Protein AF-A0A962NZM7-F1 (afdb_monomer_lite)

Radius of gyration: 15.02 Å; chains: 1; bounding box: 42×33×36 Å

Foldseek 3Di:
DDDPPPDPDVVLVVVCCVVVVAPPQQKDKDKAAADADDWFWKKKKKADQFQKKWKWWDDDNDIGTFKIWGWDDDPPFIWIWMAGPVHRVPIDIATAPDRIQIEIETDPRHMTMMMMGGNDDMDMDIRNPDGDDPVNQVPPRRYHYGYD

Secondary structure (DSSP, 8-state):
---------HHHHHHHHHHHTS-GGGEEEEEE-PPTT---EEEEEEES--SEEEEEEEETTEEEEEEEEEEEE-SS-EEEEEEESSSTT-EEEEE--SSEEEEEEE-TTS-EEEEEEESS--EEEEEEEEEE-HHHHHH-TTEEEE--

Sequence (148 aa):
MRNDLQHIPQHIVDSFLQQANIPEKNVIFFHHNAQQKKDFYAVIKVFGKPSTCILTFIHNLHIEDYGNIGIGTSIEDEYVIAKHLSAPNALQIVKLDNDVIKIATWFGSQSCLFAIRSACSFAIEVDSDSQFTQQEVLADPNMVIFFP

pLDDT: mean 76.57, std 11.99, range [31.83, 90.31]

Structure (mmCIF, N/CA/C/O backbone):
data_AF-A0A962NZM7-F1
#
_entry.id   AF-A0A962NZM7-F1
#
loop_
_atom_site.group_PDB
_atom_site.id
_atom_site.type_symbol
_atom_site.label_atom_id
_atom_site.label_alt_id
_atom_site.label_comp_id
_atom_site.label_asym_id
_atom_site.label_entity_id
_atom_site.label_seq_id
_atom_site.pdbx_PDB_ins_code
_atom_site.Cartn_x
_atom_site.Cartn_y
_atom_site.Cartn_z
_atom_site.occupancy
_atom_site.B_iso_or_equiv
_atom_site.auth_seq_id
_atom_site.auth_comp_id
_atom_site.auth_asym_id
_atom_site.auth_atom_id
_atom_site.pdbx_PDB_model_num
ATOM 1 N N . MET A 1 1 ? 12.054 -19.068 9.453 1.00 33.84 1 MET A N 1
ATOM 2 C CA . MET A 1 1 ? 11.682 -18.623 8.097 1.00 33.84 1 MET A CA 1
ATOM 3 C C . MET A 1 1 ? 12.464 -17.352 7.792 1.00 33.84 1 MET A C 1
ATOM 5 O O . MET A 1 1 ? 12.130 -16.293 8.294 1.00 33.84 1 MET A O 1
ATOM 9 N N . ARG A 1 2 ? 13.596 -17.495 7.106 1.00 35.66 2 ARG A N 1
ATOM 10 C CA . ARG A 1 2 ? 14.459 -16.427 6.579 1.00 35.66 2 ARG A CA 1
ATOM 11 C C . ARG A 1 2 ? 14.822 -16.941 5.195 1.00 35.66 2 ARG A C 1
ATOM 13 O O . ARG A 1 2 ? 15.498 -17.963 5.195 1.00 35.66 2 ARG A O 1
ATOM 20 N N . ASN A 1 3 ? 14.317 -16.369 4.096 1.00 31.83 3 ASN A N 1
ATOM 21 C CA . ASN A 1 3 ? 14.924 -16.582 2.768 1.00 31.83 3 ASN A CA 1
ATOM 22 C C . ASN A 1 3 ? 14.397 -15.769 1.568 1.00 31.83 3 ASN A C 1
ATOM 24 O O . ASN A 1 3 ? 14.862 -16.049 0.473 1.00 31.83 3 ASN A O 1
ATOM 28 N N . ASP A 1 4 ? 13.576 -14.723 1.727 1.00 37.56 4 ASP A N 1
ATOM 29 C CA . ASP A 1 4 ? 13.147 -13.909 0.563 1.00 37.56 4 ASP A CA 1
ATOM 30 C C . ASP A 1 4 ? 13.695 -12.473 0.539 1.00 37.56 4 ASP A C 1
ATOM 32 O O . ASP A 1 4 ? 13.243 -11.637 -0.235 1.00 37.56 4 ASP A O 1
ATOM 36 N N . LEU A 1 5 ? 14.750 -12.186 1.311 1.00 44.25 5 LEU A N 1
ATOM 37 C CA . LEU A 1 5 ? 15.645 -11.056 1.025 1.00 44.25 5 LEU A CA 1
ATOM 38 C C . LEU A 1 5 ? 16.663 -11.486 -0.043 1.00 44.25 5 LEU A C 1
ATOM 40 O O . LEU A 1 5 ? 17.875 -11.483 0.197 1.00 44.25 5 LEU A O 1
ATOM 44 N N . GLN A 1 6 ? 16.192 -11.902 -1.223 1.00 48.31 6 GLN A N 1
ATOM 45 C CA . GLN A 1 6 ? 17.054 -12.013 -2.401 1.00 48.31 6 GLN A CA 1
ATOM 46 C C . GLN A 1 6 ? 17.513 -10.601 -2.801 1.00 48.31 6 GLN A C 1
ATOM 48 O O . GLN A 1 6 ? 16.938 -9.948 -3.658 1.00 48.31 6 GLN A O 1
ATOM 53 N N . HIS A 1 7 ? 18.538 -10.138 -2.082 1.00 56.22 7 HIS A N 1
ATOM 54 C CA . HIS A 1 7 ? 19.477 -9.059 -2.366 1.00 56.22 7 HIS A CA 1
ATOM 55 C C . HIS A 1 7 ? 18.843 -7.832 -3.020 1.00 56.22 7 HIS A C 1
ATOM 57 O O . HIS A 1 7 ? 19.193 -7.473 -4.143 1.00 56.22 7 HIS A O 1
ATOM 63 N N . ILE A 1 8 ? 17.988 -7.128 -2.271 1.00 60.47 8 ILE A N 1
ATOM 64 C CA . ILE A 1 8 ? 17.848 -5.687 -2.487 1.00 60.47 8 ILE A CA 1
ATOM 65 C C . ILE A 1 8 ? 19.256 -5.109 -2.301 1.00 60.47 8 ILE A C 1
ATOM 67 O O . ILE A 1 8 ? 19.836 -5.287 -1.224 1.00 60.47 8 ILE A O 1
ATOM 71 N N . PRO A 1 9 ? 19.855 -4.475 -3.320 1.00 70.31 9 PRO A N 1
ATOM 72 C CA . PRO A 1 9 ? 21.175 -3.893 -3.163 1.00 70.31 9 PRO A CA 1
ATOM 73 C C . PRO A 1 9 ? 21.185 -2.912 -1.987 1.00 70.31 9 PRO A C 1
ATOM 75 O O . PRO A 1 9 ? 20.363 -2.000 -1.941 1.00 70.31 9 PRO A O 1
ATOM 78 N N . GLN A 1 10 ? 22.121 -3.083 -1.048 1.00 73.75 10 GLN A N 1
ATOM 79 C CA . GLN A 1 10 ? 22.157 -2.295 0.194 1.00 73.75 10 GLN A CA 1
ATOM 80 C C . GLN A 1 10 ? 22.136 -0.781 -0.073 1.00 73.75 10 GLN A C 1
ATOM 82 O O . GLN A 1 10 ? 21.441 -0.043 0.610 1.00 73.75 10 GLN A O 1
ATOM 87 N N . HIS A 1 11 ? 22.791 -0.328 -1.145 1.00 77.81 11 HIS A N 1
ATOM 88 C CA . HIS A 1 11 ? 22.797 1.081 -1.539 1.00 77.81 11 HIS A CA 1
ATOM 89 C C . HIS A 1 11 ? 21.406 1.645 -1.896 1.00 77.81 11 HIS A C 1
ATOM 91 O O . HIS A 1 11 ? 21.193 2.845 -1.738 1.00 77.81 11 HIS A O 1
ATOM 97 N N . ILE A 1 12 ? 20.456 0.819 -2.360 1.00 73.06 12 ILE A N 1
ATOM 98 C CA . ILE A 1 12 ? 19.059 1.225 -2.603 1.00 73.06 12 ILE A CA 1
ATOM 99 C C . ILE A 1 12 ? 18.331 1.406 -1.273 1.00 73.06 12 ILE A C 1
ATOM 101 O O . ILE A 1 12 ? 17.655 2.415 -1.083 1.00 73.06 12 ILE A O 1
ATOM 105 N N . VAL A 1 13 ? 18.513 0.463 -0.343 1.00 74.88 13 VAL A N 1
ATOM 106 C CA . VAL A 1 13 ? 17.954 0.553 1.014 1.00 74.88 13 VAL A CA 1
ATOM 107 C C . VAL A 1 13 ? 18.489 1.800 1.716 1.00 74.88 13 VAL A C 1
ATOM 109 O O . VAL A 1 13 ? 17.706 2.600 2.218 1.00 74.88 13 VAL A O 1
ATOM 112 N N . ASP A 1 14 ? 19.802 2.021 1.675 1.00 76.88 14 ASP A N 1
ATOM 113 C CA . ASP A 1 14 ? 20.452 3.171 2.303 1.00 76.88 14 ASP A CA 1
ATOM 114 C C . ASP A 1 14 ? 19.960 4.495 1.699 1.00 76.88 14 ASP A C 1
ATOM 116 O O . ASP A 1 14 ? 19.621 5.424 2.435 1.00 76.88 14 ASP A O 1
ATOM 120 N N . SER A 1 15 ? 19.860 4.571 0.364 1.00 76.31 15 SER A N 1
ATOM 121 C CA . SER A 1 15 ? 19.334 5.754 -0.335 1.00 76.31 15 SER A CA 1
ATOM 122 C C . SER A 1 15 ? 17.885 6.038 0.060 1.00 76.31 15 SER A C 1
ATOM 124 O O . SER A 1 15 ? 17.526 7.188 0.316 1.00 76.31 15 SER A O 1
ATOM 126 N N . PHE A 1 16 ? 17.059 4.994 0.157 1.00 78.69 16 PHE A N 1
ATOM 127 C CA . PHE A 1 16 ? 15.673 5.111 0.592 1.00 78.69 16 PHE A CA 1
ATOM 128 C C . PHE A 1 16 ? 15.568 5.584 2.045 1.00 78.69 16 PHE A C 1
ATOM 130 O O . PHE A 1 16 ? 14.842 6.536 2.322 1.00 78.69 16 PHE A O 1
ATOM 137 N N . LEU A 1 17 ? 16.306 4.972 2.975 1.00 76.88 17 LEU A N 1
ATOM 138 C CA . LEU A 1 17 ? 16.264 5.339 4.393 1.00 76.88 17 LEU A CA 1
ATOM 139 C C . LEU A 1 17 ? 16.716 6.790 4.620 1.00 76.88 17 LEU A C 1
ATOM 141 O O . LEU A 1 17 ? 16.109 7.501 5.424 1.00 76.88 17 LEU A O 1
ATOM 145 N N . GLN A 1 18 ? 17.723 7.258 3.872 1.00 75.94 18 GLN A N 1
ATOM 146 C CA . GLN A 1 18 ? 18.164 8.657 3.898 1.00 75.94 18 GLN A CA 1
ATOM 147 C C . GLN A 1 18 ? 17.082 9.623 3.395 1.00 75.94 18 GLN A C 1
ATOM 149 O O . GLN A 1 18 ? 16.836 10.643 4.037 1.00 75.94 18 GLN A O 1
ATOM 154 N N . GLN A 1 19 ? 16.415 9.309 2.279 1.00 73.75 19 GLN A N 1
ATOM 155 C CA . GLN A 1 19 ? 15.344 10.151 1.726 1.00 73.75 19 GLN A CA 1
ATOM 156 C C . GLN A 1 19 ? 14.084 10.145 2.599 1.00 73.75 19 GLN A C 1
ATOM 158 O O . GLN A 1 19 ? 13.434 11.174 2.774 1.00 73.75 19 GLN A O 1
ATOM 163 N N . ALA A 1 20 ? 13.739 8.988 3.163 1.00 69.00 20 ALA A N 1
ATOM 164 C CA . ALA A 1 20 ? 12.531 8.806 3.950 1.00 69.00 20 ALA A CA 1
ATOM 165 C C . ALA A 1 20 ? 12.595 9.509 5.315 1.00 69.00 20 ALA A C 1
ATOM 167 O O . ALA A 1 20 ? 11.537 9.818 5.861 1.00 69.00 20 ALA A O 1
ATOM 168 N N . ASN A 1 21 ? 13.800 9.751 5.853 1.00 73.31 21 ASN A N 1
ATOM 169 C CA . ASN A 1 21 ? 14.048 10.341 7.175 1.00 73.31 21 ASN A CA 1
ATOM 170 C C . ASN A 1 21 ? 13.231 9.673 8.306 1.00 73.31 21 ASN A C 1
ATOM 172 O O . ASN A 1 21 ? 12.687 10.336 9.191 1.00 73.31 21 ASN A O 1
ATOM 176 N N . ILE A 1 22 ? 13.103 8.344 8.251 1.00 67.38 22 ILE A N 1
ATOM 177 C CA . ILE A 1 22 ? 12.360 7.520 9.214 1.00 67.38 22 ILE A CA 1
ATOM 178 C C . ILE A 1 22 ? 13.285 6.393 9.702 1.00 67.38 22 ILE A C 1
ATOM 180 O O . ILE A 1 22 ? 14.050 5.856 8.898 1.00 67.38 22 ILE A O 1
ATOM 184 N N . PRO A 1 23 ? 13.237 6.004 10.994 1.00 69.75 23 PRO A N 1
ATOM 185 C CA . PRO A 1 23 ? 14.006 4.865 11.489 1.00 69.75 23 PRO A CA 1
ATOM 186 C C . PRO A 1 23 ? 13.679 3.580 10.719 1.00 69.75 23 PRO A C 1
ATOM 188 O O . PRO A 1 23 ? 12.511 3.264 10.531 1.00 69.75 23 PRO A O 1
ATOM 191 N N . GLU A 1 24 ? 14.685 2.784 10.362 1.00 73.44 24 GLU A N 1
ATOM 192 C CA . GLU A 1 24 ? 14.504 1.532 9.603 1.00 73.44 24 GLU A CA 1
ATOM 193 C C . GLU A 1 24 ? 13.482 0.573 10.238 1.00 73.44 24 GLU A C 1
ATOM 195 O O . GLU A 1 24 ? 12.680 -0.032 9.539 1.00 73.44 24 GLU A O 1
ATOM 200 N N . LYS A 1 25 ? 13.422 0.510 11.577 1.00 75.31 25 LYS A N 1
ATOM 201 C CA . LYS A 1 25 ? 12.440 -0.299 12.333 1.00 75.31 25 LYS A CA 1
ATOM 202 C C . LYS A 1 25 ? 10.966 0.023 12.034 1.00 75.31 25 LYS A C 1
ATOM 204 O O . LYS A 1 25 ? 10.083 -0.725 12.437 1.00 75.31 25 LYS A O 1
ATOM 209 N N . ASN A 1 26 ? 10.713 1.164 11.405 1.00 80.19 26 ASN A N 1
ATOM 210 C CA . ASN A 1 26 ? 9.400 1.678 11.051 1.00 80.19 26 ASN A CA 1
ATOM 211 C C . ASN A 1 26 ? 9.130 1.569 9.536 1.00 80.19 26 ASN A C 1
ATOM 213 O O . ASN A 1 26 ? 8.215 2.204 9.006 1.00 80.19 26 ASN A O 1
ATOM 217 N N . VAL A 1 27 ? 9.955 0.799 8.832 1.00 82.75 27 VAL A N 1
ATOM 218 C CA . VAL A 1 27 ? 9.836 0.508 7.410 1.00 82.75 27 VAL A CA 1
ATOM 219 C C . VAL A 1 27 ? 9.742 -1.001 7.265 1.00 82.75 27 VAL A C 1
ATOM 221 O O . VAL A 1 27 ? 10.553 -1.733 7.828 1.00 82.75 27 VAL A O 1
ATOM 224 N N . ILE A 1 28 ? 8.770 -1.473 6.491 1.00 84.50 28 ILE A N 1
ATOM 225 C CA . ILE A 1 28 ? 8.726 -2.873 6.082 1.00 84.50 28 ILE A CA 1
ATOM 226 C C . ILE A 1 28 ? 8.837 -2.940 4.567 1.00 84.50 28 ILE A C 1
ATOM 228 O O . ILE A 1 28 ? 8.012 -2.376 3.846 1.00 84.50 28 ILE A O 1
ATOM 232 N N . PHE A 1 29 ? 9.875 -3.637 4.112 1.00 83.00 29 PHE A N 1
ATOM 233 C CA . PHE A 1 29 ? 10.105 -3.948 2.710 1.00 83.00 29 PHE A CA 1
ATOM 234 C C . PHE A 1 29 ? 9.426 -5.261 2.338 1.00 83.00 29 PHE A C 1
ATOM 236 O O . PHE A 1 29 ? 9.444 -6.217 3.115 1.00 83.00 29 PHE A O 1
ATOM 243 N N . PHE A 1 30 ? 8.879 -5.328 1.130 1.00 78.44 30 PHE A N 1
ATOM 244 C CA . PHE A 1 30 ? 8.366 -6.569 0.565 1.00 78.44 30 PHE A CA 1
ATOM 245 C C . PHE A 1 30 ? 8.525 -6.588 -0.953 1.00 78.44 30 PHE A C 1
ATOM 247 O O . PHE A 1 30 ? 8.471 -5.554 -1.621 1.00 78.44 30 PHE A O 1
ATOM 254 N N . HIS A 1 31 ? 8.728 -7.785 -1.493 1.00 74.06 31 HIS A N 1
ATOM 255 C CA . HIS A 1 31 ? 8.808 -8.007 -2.928 1.00 74.06 31 HIS A CA 1
ATOM 256 C C . HIS A 1 31 ? 7.445 -8.407 -3.473 1.00 74.06 31 HIS A C 1
ATOM 258 O O . HIS A 1 31 ? 6.751 -9.235 -2.883 1.00 74.06 31 HIS A O 1
ATOM 264 N N . HIS A 1 32 ? 7.108 -7.878 -4.643 1.00 70.38 32 HIS A N 1
ATOM 265 C CA . HIS A 1 32 ? 6.085 -8.472 -5.484 1.00 70.38 32 HIS A CA 1
ATOM 266 C C . HIS A 1 32 ? 6.758 -9.088 -6.705 1.00 70.38 32 HIS A C 1
ATOM 268 O O . HIS A 1 32 ? 7.420 -8.395 -7.478 1.00 70.38 32 HIS A O 1
ATOM 274 N N . ASN A 1 33 ? 6.602 -10.398 -6.872 1.00 64.69 33 ASN A N 1
ATOM 275 C CA . ASN A 1 33 ? 7.098 -11.102 -8.044 1.00 64.69 33 ASN A CA 1
ATOM 276 C C . ASN A 1 33 ? 5.999 -11.135 -9.097 1.00 64.69 33 ASN A C 1
ATOM 278 O O . ASN A 1 33 ? 5.035 -11.888 -8.958 1.00 64.69 33 ASN A O 1
ATOM 282 N N . ALA A 1 34 ? 6.155 -10.340 -10.155 1.00 58.88 34 ALA A N 1
ATOM 283 C CA . ALA A 1 34 ? 5.208 -10.370 -11.253 1.00 58.88 34 ALA A CA 1
ATOM 284 C C . ALA A 1 34 ? 5.215 -11.757 -11.904 1.00 58.88 34 ALA A C 1
ATOM 286 O O . ALA A 1 34 ? 6.242 -12.236 -12.397 1.00 58.88 34 ALA A O 1
ATOM 287 N N . GLN A 1 35 ? 4.058 -12.411 -11.920 1.00 58.22 35 GLN A N 1
ATOM 288 C CA . GLN A 1 35 ? 3.889 -13.642 -12.676 1.00 58.22 35 GLN A CA 1
ATOM 289 C C . GLN A 1 35 ? 3.640 -13.285 -14.141 1.00 58.22 35 GLN A C 1
ATOM 291 O O . GLN A 1 35 ? 2.782 -12.463 -14.464 1.00 58.22 35 GLN A O 1
ATOM 296 N N . GLN A 1 36 ? 4.421 -13.875 -15.049 1.00 53.75 36 GLN A N 1
ATOM 297 C CA . GLN A 1 36 ? 4.335 -13.544 -16.469 1.00 53.75 36 GLN A CA 1
ATOM 298 C C . GLN A 1 36 ? 2.894 -13.708 -16.997 1.00 53.75 36 GLN A C 1
ATOM 300 O O . GLN A 1 36 ? 2.295 -14.773 -16.857 1.00 53.75 36 GLN A O 1
ATOM 305 N N . LYS A 1 37 ? 2.415 -12.677 -17.713 1.00 48.41 37 LYS A N 1
ATOM 306 C CA . LYS A 1 37 ? 1.217 -12.646 -18.585 1.00 48.41 37 LYS A CA 1
ATOM 307 C C . LYS A 1 37 ? -0.157 -12.354 -17.962 1.00 48.41 37 LYS A C 1
ATOM 309 O O . LYS A 1 37 ? -1.1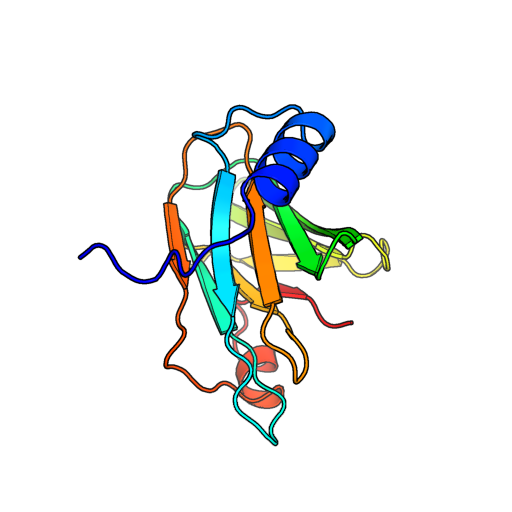46 -12.558 -18.665 1.00 48.41 37 LYS A O 1
ATOM 314 N N . LYS A 1 38 ? -0.265 -11.839 -16.735 1.00 54.44 38 LYS A N 1
ATOM 315 C CA . LYS A 1 38 ? -1.556 -11.381 -16.184 1.00 54.44 38 LYS A CA 1
ATOM 316 C C . LYS A 1 38 ? -1.365 -10.211 -15.213 1.00 54.44 38 LYS A C 1
ATOM 318 O O . LYS A 1 38 ? -0.453 -10.249 -14.394 1.00 54.44 38 LYS A O 1
ATOM 323 N N . ASP A 1 39 ? -2.222 -9.198 -15.321 1.00 57.25 39 ASP A N 1
ATOM 324 C CA . ASP A 1 39 ? -2.342 -8.144 -14.311 1.00 57.25 39 ASP A CA 1
ATOM 325 C C . ASP A 1 39 ? -2.954 -8.752 -13.046 1.00 57.25 39 ASP A C 1
ATOM 327 O O . ASP A 1 39 ? -4.049 -9.317 -13.096 1.00 57.25 39 ASP A O 1
ATOM 331 N N . PHE A 1 40 ? -2.248 -8.656 -11.923 1.00 64.06 40 PHE A N 1
ATOM 332 C CA . PHE A 1 40 ? -2.728 -9.117 -10.623 1.00 64.06 40 PHE A CA 1
ATOM 333 C C . PHE A 1 40 ? -2.509 -8.045 -9.563 1.00 64.06 40 PHE A C 1
ATOM 335 O O . PHE A 1 40 ? -1.613 -7.205 -9.677 1.00 64.06 40 PHE A O 1
ATOM 342 N N . TYR A 1 41 ? -3.325 -8.112 -8.519 1.00 73.69 41 TYR A N 1
ATOM 343 C CA . TYR A 1 41 ? -3.241 -7.239 -7.358 1.00 73.69 41 TYR A CA 1
ATOM 344 C C . TYR A 1 41 ? -2.795 -8.059 -6.160 1.00 73.69 41 TYR A C 1
ATOM 346 O O . TYR A 1 41 ? -3.461 -9.033 -5.806 1.00 73.69 41 TYR A O 1
ATOM 354 N N . ALA A 1 42 ? -1.690 -7.668 -5.527 1.00 73.44 42 ALA A N 1
ATOM 355 C CA . ALA A 1 42 ? -1.366 -8.233 -4.224 1.00 73.44 42 ALA A CA 1
ATOM 356 C C . ALA A 1 42 ? -2.195 -7.516 -3.159 1.00 73.44 42 ALA A C 1
ATOM 358 O O . ALA A 1 42 ? -2.348 -6.291 -3.205 1.00 73.44 42 ALA A O 1
ATOM 359 N N . VAL A 1 43 ? -2.694 -8.282 -2.191 1.00 80.75 43 VAL A N 1
ATOM 360 C CA . VAL A 1 43 ? -3.365 -7.722 -1.020 1.00 80.75 43 VAL A CA 1
ATOM 361 C C . VAL A 1 43 ? -2.359 -7.632 0.112 1.00 80.75 43 VAL A C 1
ATOM 363 O O . VAL A 1 43 ? -1.807 -8.633 0.565 1.00 80.75 43 VAL A O 1
ATOM 366 N N . ILE A 1 44 ? -2.136 -6.413 0.585 1.00 85.31 44 ILE A N 1
ATOM 367 C CA . ILE A 1 44 ? -1.308 -6.145 1.753 1.00 85.31 44 ILE A CA 1
ATOM 368 C C . ILE A 1 44 ? -2.239 -5.901 2.928 1.00 85.31 44 ILE A C 1
ATOM 370 O O . ILE A 1 44 ? -3.109 -5.030 2.877 1.00 85.31 44 ILE A O 1
ATOM 374 N N . LYS A 1 45 ? -2.047 -6.670 3.991 1.00 87.81 45 LYS A N 1
ATOM 375 C CA . LYS A 1 45 ? -2.742 -6.515 5.264 1.00 87.81 45 LYS A CA 1
ATOM 376 C C . LYS A 1 45 ? -1.825 -5.764 6.215 1.00 87.81 45 LYS A C 1
ATOM 378 O O . LYS A 1 45 ? -0.748 -6.259 6.534 1.00 87.81 45 LYS A O 1
ATOM 383 N N . VAL A 1 46 ? -2.238 -4.585 6.666 1.00 87.06 46 VAL A N 1
ATOM 384 C CA . VAL A 1 46 ? -1.505 -3.791 7.663 1.00 87.06 46 VAL A CA 1
ATOM 385 C C . VAL A 1 46 ? -2.172 -3.944 9.022 1.00 87.06 46 VAL A C 1
ATOM 387 O O . VAL A 1 46 ? -3.368 -3.692 9.153 1.00 87.06 46 VAL A O 1
ATOM 390 N N . PHE A 1 47 ? -1.387 -4.314 10.030 1.00 86.31 47 PHE A N 1
ATOM 391 C CA . PHE A 1 47 ? -1.822 -4.536 11.409 1.00 86.31 47 PHE A CA 1
ATOM 392 C C . PHE A 1 47 ? -1.286 -3.446 12.343 1.00 86.31 47 PHE A C 1
ATOM 394 O O . PHE A 1 47 ? -0.209 -2.893 12.114 1.00 86.31 47 PHE A O 1
ATOM 401 N N . GLY A 1 48 ? -1.995 -3.193 13.448 1.00 78.88 48 GLY A N 1
ATOM 402 C CA . GLY A 1 48 ? -1.534 -2.296 14.520 1.00 78.88 48 GLY A CA 1
ATOM 403 C C . GLY A 1 48 ? -1.963 -0.832 14.384 1.00 78.88 48 GLY A C 1
ATOM 404 O O . GLY A 1 48 ? -1.470 0.007 15.128 1.00 78.88 48 GLY A O 1
ATOM 405 N N . LYS A 1 49 ? -2.886 -0.533 13.459 1.00 75.94 49 LYS A N 1
ATOM 406 C CA . LYS A 1 49 ? -3.515 0.786 13.263 1.00 75.94 49 LYS A CA 1
ATOM 407 C C . LYS A 1 49 ? -2.539 1.981 13.262 1.00 75.94 49 LYS A C 1
ATOM 409 O O . LYS A 1 49 ? -2.680 2.903 14.069 1.00 75.94 49 LYS A O 1
ATOM 414 N N . PRO A 1 50 ? -1.546 2.005 12.360 1.00 78.69 50 PRO A N 1
ATOM 415 C CA . PRO A 1 50 ? -0.692 3.177 12.210 1.00 78.69 50 PRO A CA 1
ATOM 416 C C . PRO A 1 50 ? -1.528 4.410 11.833 1.00 78.69 50 PRO A C 1
ATOM 418 O O . PRO A 1 50 ? -2.335 4.357 10.909 1.00 78.69 50 PRO A O 1
ATOM 421 N N . SER A 1 51 ? -1.313 5.536 12.523 1.00 81.00 51 SER A N 1
ATOM 422 C CA . SER A 1 51 ? -2.039 6.795 12.272 1.00 81.00 51 SER A CA 1
ATOM 423 C C . SER A 1 51 ? -1.881 7.282 10.830 1.00 81.00 51 SER A C 1
ATOM 425 O O . SER A 1 51 ? -2.820 7.800 10.224 1.00 81.00 51 SER A O 1
ATOM 427 N N . THR A 1 52 ? -0.692 7.085 10.262 1.00 87.81 52 THR A N 1
ATOM 428 C CA . THR A 1 52 ? -0.406 7.279 8.842 1.00 87.81 52 THR A CA 1
ATOM 429 C C . THR A 1 52 ? 0.616 6.252 8.366 1.00 87.81 52 THR A C 1
ATOM 431 O O . THR A 1 52 ? 1.621 5.998 9.037 1.00 87.81 52 THR A O 1
ATOM 434 N N . CYS A 1 53 ? 0.371 5.709 7.181 1.00 89.38 53 CYS A N 1
ATOM 435 C CA . CYS A 1 53 ? 1.275 4.896 6.391 1.00 89.38 53 CYS A CA 1
ATOM 436 C C . CYS A 1 53 ? 1.496 5.535 5.022 1.00 89.38 53 CYS A C 1
ATOM 438 O O . CYS A 1 53 ? 0.570 6.065 4.410 1.00 89.38 53 CYS A O 1
ATOM 440 N N . ILE A 1 54 ? 2.725 5.442 4.525 1.00 89.38 54 ILE A N 1
ATOM 441 C CA . ILE A 1 54 ? 3.070 5.799 3.149 1.00 89.38 54 ILE A CA 1
ATOM 442 C C . ILE A 1 54 ? 3.478 4.518 2.431 1.00 89.38 54 ILE A C 1
ATOM 444 O O . ILE A 1 54 ? 4.309 3.766 2.945 1.00 89.38 54 ILE A O 1
ATOM 448 N N . LEU A 1 55 ? 2.871 4.279 1.271 1.00 88.44 55 LEU A N 1
ATOM 449 C CA . LEU A 1 55 ? 3.240 3.221 0.341 1.00 88.44 55 LEU A CA 1
ATOM 450 C C . LEU A 1 55 ? 4.203 3.802 -0.695 1.00 88.44 55 LEU A C 1
ATOM 452 O O . LEU A 1 55 ? 3.842 4.729 -1.423 1.00 88.44 55 LEU A O 1
ATOM 456 N N . THR A 1 56 ? 5.402 3.237 -0.769 1.00 85.94 56 THR A N 1
ATOM 457 C CA . THR A 1 56 ? 6.456 3.656 -1.692 1.00 85.94 56 THR A CA 1
ATOM 458 C C . THR A 1 56 ? 6.781 2.530 -2.669 1.00 85.94 56 THR A C 1
ATOM 460 O O . THR A 1 56 ? 6.983 1.381 -2.266 1.00 85.94 56 THR A O 1
ATOM 463 N N . PHE A 1 57 ? 6.860 2.875 -3.951 1.00 81.19 57 PHE A N 1
ATOM 464 C CA . PHE A 1 57 ? 7.362 2.023 -5.020 1.00 81.19 57 PHE A CA 1
ATOM 465 C C . PHE A 1 57 ? 8.863 2.235 -5.206 1.00 81.19 57 PHE A C 1
ATOM 467 O O . PHE A 1 57 ? 9.334 3.373 -5.264 1.00 81.19 57 PHE A O 1
ATOM 474 N N . ILE A 1 58 ? 9.611 1.138 -5.308 1.00 77.38 58 ILE A N 1
ATOM 475 C CA . ILE A 1 58 ? 11.056 1.147 -5.518 1.00 77.38 58 ILE A CA 1
ATOM 476 C C . ILE A 1 58 ? 11.376 0.244 -6.712 1.00 77.38 58 ILE A C 1
ATOM 478 O O . ILE A 1 58 ? 11.234 -0.980 -6.659 1.00 77.38 58 ILE A O 1
ATOM 482 N N . HIS A 1 59 ? 11.849 0.845 -7.801 1.00 73.38 59 HIS A N 1
ATOM 483 C CA . HIS A 1 59 ? 12.248 0.112 -8.999 1.00 73.38 59 HIS A CA 1
ATOM 484 C C . HIS A 1 59 ? 13.578 0.631 -9.541 1.00 73.38 59 HIS A C 1
ATOM 486 O O . HIS A 1 59 ? 13.714 1.803 -9.898 1.00 73.38 59 HIS A O 1
ATOM 492 N N . ASN A 1 60 ? 14.571 -0.260 -9.615 1.00 69.50 60 ASN A N 1
ATOM 493 C CA . ASN A 1 60 ? 15.975 0.086 -9.835 1.00 69.50 60 ASN A CA 1
ATOM 494 C C . ASN A 1 60 ? 16.450 1.140 -8.817 1.00 69.50 60 ASN A C 1
ATOM 496 O O . ASN A 1 60 ? 16.713 0.801 -7.672 1.00 69.50 60 ASN A O 1
ATOM 500 N N . LEU A 1 61 ? 16.525 2.410 -9.222 1.00 68.25 61 LEU A N 1
ATOM 501 C CA . LEU A 1 61 ? 16.908 3.555 -8.382 1.00 68.25 61 LEU A CA 1
ATOM 502 C C . LEU A 1 61 ? 15.797 4.610 -8.273 1.00 68.25 61 LEU A C 1
ATOM 504 O O . LEU A 1 61 ? 15.990 5.646 -7.642 1.00 68.25 61 LEU A O 1
ATOM 508 N N . HIS A 1 62 ? 14.654 4.373 -8.917 1.00 73.69 62 HIS A N 1
ATOM 509 C CA . HIS A 1 62 ? 13.503 5.259 -8.844 1.00 73.69 62 HIS A CA 1
ATOM 510 C C . HIS A 1 62 ? 12.702 4.924 -7.589 1.00 73.69 62 HIS A C 1
ATOM 512 O O . HIS A 1 62 ? 12.274 3.781 -7.413 1.00 73.69 62 HIS A O 1
ATOM 518 N N . ILE A 1 63 ? 12.546 5.920 -6.720 1.00 77.75 63 ILE A N 1
ATOM 519 C CA . ILE A 1 63 ? 11.793 5.838 -5.471 1.00 77.75 63 ILE A CA 1
ATOM 520 C C . ILE A 1 63 ? 10.635 6.818 -5.594 1.00 77.75 63 ILE A C 1
ATOM 522 O O . ILE A 1 63 ? 10.852 8.015 -5.784 1.00 77.75 63 ILE A O 1
ATOM 526 N N . GLU A 1 64 ? 9.413 6.312 -5.482 1.00 81.19 64 GLU A N 1
ATOM 527 C CA . GLU A 1 64 ? 8.209 7.117 -5.650 1.00 81.19 64 GLU A CA 1
ATOM 528 C C . GLU A 1 64 ? 7.171 6.770 -4.591 1.00 81.19 64 GLU A C 1
ATOM 530 O O . GLU A 1 64 ? 6.721 5.629 -4.486 1.00 81.19 64 GLU A O 1
ATOM 535 N N . ASP A 1 65 ? 6.773 7.764 -3.799 1.00 85.44 65 ASP A N 1
ATOM 536 C CA . ASP A 1 65 ? 5.635 7.614 -2.901 1.00 85.44 65 ASP A CA 1
ATOM 537 C C . ASP A 1 65 ? 4.347 7.579 -3.736 1.00 85.44 65 ASP A C 1
ATOM 539 O O . ASP A 1 65 ? 4.003 8.540 -4.423 1.00 85.44 65 ASP A O 1
ATOM 543 N N . TYR A 1 66 ? 3.621 6.467 -3.655 1.00 81.75 66 TYR A N 1
ATOM 544 C CA . TYR A 1 66 ? 2.408 6.210 -4.435 1.00 81.75 66 TYR A CA 1
ATOM 545 C C . TYR A 1 66 ? 1.144 6.595 -3.677 1.00 81.75 66 TYR A C 1
ATOM 547 O O . TYR A 1 66 ? 0.220 7.202 -4.224 1.00 81.75 66 TYR A O 1
ATOM 555 N N . GLY A 1 67 ? 1.095 6.232 -2.397 1.00 87.75 67 GLY A N 1
ATOM 556 C CA . GLY A 1 67 ? -0.130 6.277 -1.619 1.00 87.75 67 GLY A CA 1
ATOM 557 C C . GLY A 1 67 ? 0.105 6.737 -0.198 1.00 87.75 67 GLY A C 1
ATOM 558 O O . GLY A 1 67 ? 1.082 6.356 0.443 1.00 87.75 67 GLY A O 1
ATOM 559 N N . ASN A 1 68 ? -0.828 7.533 0.308 1.00 90.31 68 ASN A N 1
ATOM 560 C CA . ASN A 1 68 ? -0.934 7.837 1.724 1.00 90.31 68 ASN A CA 1
ATOM 561 C C . ASN A 1 68 ? -2.196 7.173 2.278 1.00 90.31 68 ASN A C 1
ATOM 563 O O . ASN A 1 68 ? -3.257 7.253 1.660 1.00 90.31 68 ASN A O 1
ATOM 567 N N . ILE A 1 69 ? -2.056 6.506 3.418 1.00 90.00 69 ILE A N 1
ATOM 568 C CA . ILE A 1 69 ? -3.116 5.780 4.107 1.00 90.00 69 ILE A CA 1
ATOM 569 C C . ILE A 1 69 ? -3.147 6.289 5.542 1.00 90.00 69 ILE A C 1
ATOM 571 O O . ILE A 1 69 ? -2.194 6.090 6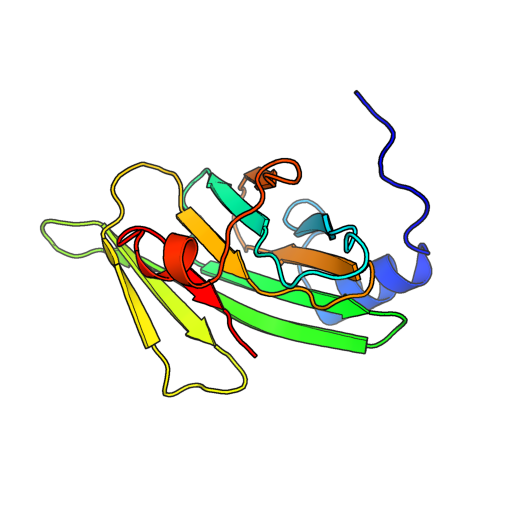.289 1.00 90.00 69 ILE A O 1
ATOM 575 N N . GLY A 1 70 ? -4.227 6.950 5.930 1.00 87.81 70 GLY A N 1
ATOM 576 C CA . GLY A 1 70 ? -4.449 7.433 7.286 1.00 87.81 70 GLY A CA 1
ATOM 577 C C . GLY A 1 70 ? -5.640 6.747 7.934 1.00 87.81 70 GLY A C 1
ATOM 578 O O . GLY A 1 70 ? -6.568 6.319 7.248 1.00 87.81 70 GLY A O 1
ATOM 579 N N . ILE A 1 71 ? -5.629 6.682 9.262 1.00 86.94 71 ILE A N 1
ATOM 580 C CA . ILE A 1 71 ? -6.801 6.275 10.037 1.00 86.94 71 ILE A CA 1
ATOM 581 C C . ILE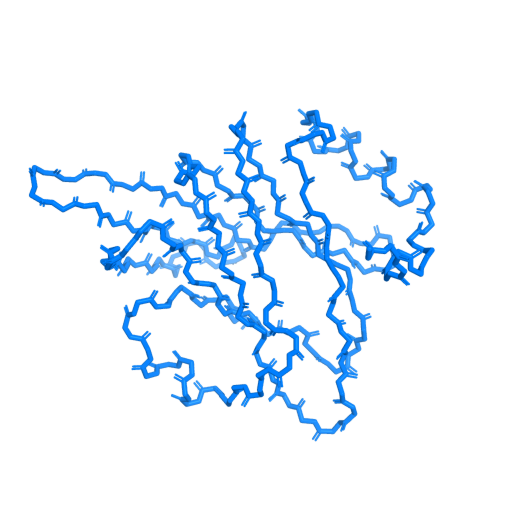 A 1 71 ? -7.514 7.535 10.505 1.00 86.94 71 ILE A C 1
ATOM 583 O O . ILE A 1 71 ? -6.942 8.369 11.209 1.00 86.94 71 ILE A O 1
ATOM 587 N N . GLY A 1 72 ? -8.763 7.671 10.080 1.00 81.00 72 GLY A N 1
ATOM 588 C CA . GLY A 1 72 ? -9.693 8.656 10.594 1.00 81.00 72 GLY A CA 1
ATOM 589 C C . GLY A 1 72 ? -10.585 8.026 11.654 1.00 81.00 72 GLY A C 1
ATOM 590 O O . GLY A 1 72 ? -10.981 6.865 11.551 1.00 81.00 72 GLY A O 1
ATOM 591 N N . THR A 1 73 ? -10.921 8.807 12.672 1.00 78.81 73 THR A N 1
ATOM 592 C CA . THR A 1 73 ? -11.911 8.423 13.675 1.00 78.81 73 THR A CA 1
ATOM 593 C C . THR A 1 73 ? -13.120 9.341 13.567 1.00 78.81 73 THR A C 1
ATOM 595 O O . THR A 1 73 ? -13.009 10.544 13.315 1.00 78.81 73 THR A O 1
ATOM 598 N N . SER A 1 74 ? -14.300 8.756 13.706 1.00 76.62 74 SER A N 1
ATOM 599 C CA . SER A 1 74 ? -15.553 9.463 13.952 1.00 76.62 74 SER A CA 1
ATOM 600 C C . SER A 1 74 ? -16.080 9.062 15.332 1.00 76.62 74 SER A C 1
ATOM 602 O O . SER A 1 74 ? -15.442 8.290 16.043 1.00 76.62 74 SER A O 1
ATOM 604 N N . ILE A 1 75 ? -17.232 9.602 15.733 1.00 75.31 75 ILE A N 1
ATOM 605 C CA . ILE A 1 75 ? -17.845 9.278 17.032 1.00 75.31 75 ILE A CA 1
ATOM 606 C C . ILE A 1 75 ? -18.212 7.786 17.120 1.00 75.31 75 ILE A C 1
ATOM 608 O O . ILE A 1 75 ? -18.165 7.216 18.206 1.00 75.31 75 ILE A O 1
ATOM 612 N N . GLU A 1 76 ? -18.561 7.164 15.992 1.00 77.38 76 GLU A N 1
ATOM 613 C CA . GLU A 1 76 ? -19.142 5.815 15.958 1.00 77.38 76 GLU A CA 1
ATOM 614 C C . GLU A 1 76 ? -18.253 4.787 15.250 1.00 77.38 76 GLU A C 1
ATOM 616 O O . GLU A 1 76 ? -18.332 3.606 15.567 1.00 77.38 76 GLU A O 1
ATOM 621 N N . ASP A 1 77 ? -17.378 5.228 14.342 1.00 78.94 77 ASP A N 1
ATOM 622 C CA . ASP A 1 77 ? -16.595 4.344 13.476 1.00 78.94 77 ASP A CA 1
ATOM 623 C C . ASP A 1 77 ? -15.152 4.825 13.274 1.00 78.94 77 ASP A C 1
ATOM 625 O O . ASP A 1 77 ? -14.874 6.030 13.206 1.00 78.94 77 ASP A O 1
ATOM 629 N N . GLU A 1 78 ? -14.250 3.864 13.071 1.00 84.56 78 GLU A N 1
ATOM 630 C CA . GLU A 1 78 ? -12.940 4.083 12.459 1.00 84.56 78 GLU A CA 1
ATOM 631 C C . GLU A 1 78 ? -13.025 3.826 10.952 1.00 84.56 78 GLU A C 1
ATOM 633 O O . GLU A 1 78 ? -13.677 2.889 10.484 1.00 84.56 78 GLU A O 1
ATOM 638 N N . TYR A 1 79 ? -12.351 4.665 10.179 1.00 87.19 79 TYR A N 1
ATOM 639 C CA . TYR A 1 79 ? -12.305 4.550 8.730 1.00 87.19 79 TYR A CA 1
AT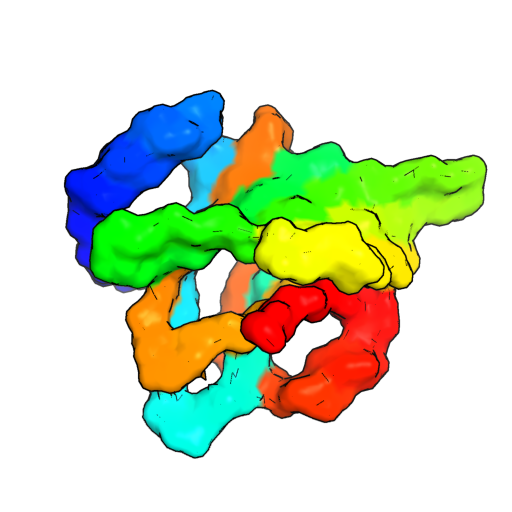OM 640 C C . TYR A 1 79 ? -10.888 4.776 8.229 1.00 87.19 79 TYR A C 1
ATOM 642 O O . TYR A 1 79 ? -10.081 5.486 8.833 1.00 87.19 79 TYR A O 1
ATOM 650 N N . VAL A 1 80 ? -10.586 4.170 7.092 1.00 89.12 80 VAL A N 1
ATOM 651 C CA . VAL A 1 80 ? -9.320 4.374 6.402 1.00 89.12 80 VAL A CA 1
ATOM 652 C C . VAL A 1 80 ? -9.534 5.431 5.337 1.00 89.12 80 VAL A C 1
ATOM 654 O O . VAL A 1 80 ? -10.429 5.307 4.503 1.00 89.12 80 VAL A O 1
ATOM 657 N N . ILE A 1 81 ? -8.699 6.466 5.363 1.00 88.69 81 ILE A N 1
ATOM 658 C CA . ILE A 1 81 ? -8.597 7.456 4.297 1.00 88.69 81 ILE A CA 1
ATOM 659 C C . ILE A 1 81 ? -7.375 7.097 3.471 1.00 88.69 81 ILE A C 1
ATOM 661 O O . ILE A 1 81 ? -6.256 7.089 3.981 1.00 88.69 81 ILE A O 1
ATOM 665 N N . ALA A 1 82 ? -7.575 6.852 2.189 1.00 89.44 82 ALA A N 1
ATOM 666 C CA . ALA A 1 82 ? -6.504 6.570 1.261 1.00 89.44 82 ALA A CA 1
ATOM 667 C C . ALA A 1 82 ? -6.478 7.579 0.124 1.00 89.44 82 ALA A C 1
ATOM 669 O O . ALA A 1 82 ? -7.510 7.946 -0.440 1.00 89.44 82 ALA A O 1
ATOM 670 N N . LYS A 1 83 ? -5.274 8.036 -0.207 1.00 88.75 83 LYS A N 1
ATOM 671 C CA . LYS A 1 83 ? -5.048 9.086 -1.193 1.00 88.75 83 LYS A CA 1
ATOM 672 C C . LYS A 1 83 ? -3.908 8.701 -2.118 1.00 88.75 83 LYS A C 1
ATOM 674 O O . LYS A 1 83 ? -2.774 8.554 -1.658 1.00 88.75 83 LYS A O 1
ATOM 679 N N . HIS A 1 84 ? -4.200 8.596 -3.411 1.00 85.62 84 HIS A N 1
ATOM 680 C CA . HIS A 1 84 ? -3.159 8.468 -4.428 1.00 85.62 84 HIS A CA 1
ATOM 681 C C . HIS A 1 84 ? -2.396 9.796 -4.540 1.00 85.62 84 HIS A C 1
ATOM 683 O O . HIS A 1 84 ? -3.007 10.863 -4.648 1.00 85.62 84 HIS A O 1
ATOM 689 N N . LEU A 1 85 ? -1.065 9.767 -4.489 1.00 83.31 85 LEU A N 1
ATOM 690 C CA . LEU A 1 85 ? -0.262 10.993 -4.418 1.00 83.31 85 LEU A CA 1
ATOM 691 C C . LEU A 1 85 ? -0.129 11.701 -5.771 1.00 83.31 85 LEU A C 1
ATOM 693 O O . LEU A 1 85 ? -0.136 12.931 -5.806 1.00 83.31 85 LEU A O 1
ATOM 697 N N . SER A 1 86 ? -0.118 10.957 -6.879 1.00 77.88 86 SER A N 1
ATOM 698 C CA . SER A 1 86 ? -0.174 11.533 -8.234 1.00 77.88 86 SER A CA 1
ATOM 699 C C . SER A 1 86 ? -1.586 11.970 -8.661 1.00 77.88 86 SER A C 1
ATOM 701 O O . SER A 1 86 ? -1.730 12.767 -9.586 1.00 77.88 86 SER A O 1
ATOM 703 N N . ALA A 1 87 ? -2.629 11.504 -7.965 1.00 76.38 87 ALA A N 1
ATOM 704 C CA . ALA A 1 87 ? -4.028 11.836 -8.231 1.00 76.38 87 ALA A CA 1
ATOM 705 C C . ALA A 1 87 ? -4.723 12.298 -6.936 1.00 76.38 87 ALA A C 1
ATOM 707 O O . ALA A 1 87 ? -5.606 11.617 -6.416 1.00 76.38 87 ALA A O 1
ATOM 708 N N . PRO A 1 88 ? -4.357 13.474 -6.391 1.00 66.38 88 PRO A N 1
ATOM 709 C CA . PRO A 1 88 ? -4.750 13.891 -5.044 1.00 66.38 88 PRO A CA 1
ATOM 710 C C . PRO A 1 88 ? -6.260 14.100 -4.844 1.00 66.38 88 PRO A C 1
ATOM 712 O O . PRO A 1 88 ? -6.704 14.189 -3.701 1.00 66.38 88 PRO A O 1
ATOM 715 N N . ASN A 1 89 ? -7.036 14.176 -5.928 1.00 76.25 89 ASN A N 1
ATOM 716 C CA . ASN A 1 89 ? -8.495 14.280 -5.886 1.00 76.25 89 ASN A CA 1
ATOM 717 C C . ASN A 1 89 ? -9.192 12.907 -5.817 1.00 76.25 89 ASN A C 1
ATOM 719 O O . ASN A 1 89 ? -10.386 12.850 -5.540 1.00 76.25 89 ASN A O 1
ATOM 723 N N . ALA A 1 90 ? -8.466 11.810 -6.053 1.00 74.62 90 ALA A N 1
ATOM 724 C CA . ALA A 1 90 ? -8.960 10.448 -5.896 1.00 74.62 90 ALA A CA 1
ATOM 725 C C . ALA A 1 90 ? -8.772 10.007 -4.435 1.00 74.62 90 ALA A C 1
ATOM 727 O O . ALA A 1 90 ? -7.767 9.394 -4.067 1.00 74.62 90 ALA A O 1
ATOM 728 N N . LEU A 1 91 ? -9.731 10.389 -3.589 1.00 83.50 91 LEU A N 1
ATOM 729 C CA . LEU A 1 91 ? -9.817 9.947 -2.198 1.00 83.50 91 LEU A CA 1
ATOM 730 C C . LEU A 1 91 ? -10.699 8.705 -2.103 1.00 83.50 91 LEU A C 1
ATOM 732 O O . LEU A 1 91 ? -11.806 8.678 -2.637 1.00 83.50 91 LEU A O 1
ATOM 736 N N . GLN A 1 92 ? -10.216 7.706 -1.377 1.00 88.50 92 GLN A N 1
ATOM 737 C CA . GLN A 1 92 ? -10.988 6.535 -0.989 1.00 88.50 92 GLN A CA 1
ATOM 738 C C . GLN A 1 92 ? -11.188 6.551 0.517 1.00 88.50 92 GLN A C 1
ATOM 740 O O . GLN A 1 92 ? -10.247 6.785 1.275 1.00 88.50 92 GLN A O 1
ATOM 745 N N . ILE A 1 93 ? -12.428 6.324 0.935 1.00 88.75 93 ILE A N 1
ATOM 746 C CA . ILE A 1 93 ? -12.802 6.201 2.337 1.00 88.75 93 ILE A CA 1
ATOM 747 C C . ILE A 1 93 ? -13.488 4.853 2.479 1.00 88.75 93 ILE A C 1
ATOM 749 O O . ILE A 1 93 ? -14.543 4.641 1.884 1.00 88.75 93 ILE A O 1
ATOM 753 N N . VAL A 1 94 ? -12.878 3.953 3.242 1.00 88.62 94 VAL A N 1
ATOM 754 C CA . VAL A 1 94 ? -13.438 2.628 3.526 1.00 88.62 94 VAL A CA 1
ATOM 755 C C . VAL A 1 94 ? -13.633 2.463 5.021 1.00 88.62 94 VAL A C 1
ATOM 757 O O . VAL A 1 94 ? -12.816 2.919 5.827 1.00 88.62 94 VAL A O 1
ATOM 760 N N . LYS A 1 95 ? -14.746 1.831 5.391 1.00 85.25 95 LYS A N 1
ATOM 761 C CA . LYS A 1 95 ? -15.013 1.485 6.782 1.00 85.25 95 LYS A CA 1
ATOM 762 C C . LYS A 1 95 ? -14.047 0.386 7.206 1.00 85.25 95 LYS A C 1
ATOM 764 O O . LYS A 1 95 ? -13.737 -0.518 6.432 1.00 85.25 95 LYS A O 1
ATOM 769 N N . LEU A 1 96 ? -13.540 0.499 8.425 1.00 81.00 96 LEU A N 1
ATOM 770 C CA . LEU A 1 96 ? -12.637 -0.496 8.960 1.00 81.00 96 LEU A CA 1
ATOM 771 C C . LEU A 1 96 ? -13.454 -1.609 9.639 1.00 81.00 96 LEU A C 1
ATOM 773 O O . LEU A 1 96 ? -14.040 -1.393 10.694 1.00 81.00 96 LEU A O 1
ATOM 777 N N . ASP A 1 97 ? -13.485 -2.799 9.036 1.00 71.75 97 ASP A N 1
ATOM 778 C CA . ASP A 1 97 ? -14.232 -3.945 9.582 1.00 71.75 97 ASP A CA 1
ATOM 779 C C . ASP A 1 97 ? -13.467 -4.706 10.684 1.00 71.75 97 ASP A C 1
ATOM 781 O O . ASP A 1 97 ? -14.077 -5.418 11.475 1.00 71.75 97 ASP A O 1
ATOM 785 N N . ASN A 1 98 ? -12.135 -4.584 10.747 1.00 75.12 98 ASN A N 1
ATOM 786 C CA . ASN A 1 98 ? -11.259 -5.247 11.725 1.00 75.12 98 ASN A CA 1
ATOM 787 C C . ASN A 1 98 ? -9.986 -4.419 11.957 1.00 75.12 98 ASN A C 1
ATOM 789 O O . ASN A 1 98 ? -9.729 -3.464 11.240 1.00 75.12 98 ASN A O 1
ATOM 793 N N . ASP A 1 99 ? -9.093 -4.841 12.853 1.00 78.31 99 ASP A N 1
ATOM 794 C CA . ASP A 1 99 ? -7.786 -4.186 13.070 1.00 78.31 99 ASP A CA 1
ATOM 795 C C . ASP A 1 99 ? -6.779 -4.346 11.901 1.00 78.31 99 ASP A C 1
ATOM 797 O O . ASP A 1 99 ? -5.562 -4.257 12.092 1.00 78.31 99 ASP A O 1
ATOM 801 N N . VAL A 1 100 ? -7.278 -4.598 10.687 1.00 85.00 100 VAL A N 1
ATOM 802 C CA . VAL A 1 100 ? -6.507 -4.874 9.478 1.00 85.00 100 VAL A CA 1
ATOM 803 C C . VAL A 1 100 ? -6.938 -3.941 8.358 1.00 85.00 100 VAL A C 1
ATOM 805 O O . VAL A 1 100 ? -8.092 -3.956 7.935 1.00 85.00 100 VAL A O 1
ATOM 808 N N . ILE A 1 101 ? -5.983 -3.189 7.818 1.00 86.44 101 ILE A N 1
ATOM 809 C CA . ILE A 1 101 ? -6.181 -2.411 6.593 1.00 86.44 101 ILE A CA 1
ATOM 810 C C . ILE A 1 101 ? -5.794 -3.293 5.411 1.00 86.44 101 ILE A C 1
ATOM 812 O O . ILE A 1 101 ? -4.661 -3.772 5.358 1.00 86.44 101 ILE A O 1
ATOM 816 N N . LYS A 1 102 ? -6.715 -3.494 4.466 1.00 87.62 102 LYS A N 1
ATOM 817 C CA . LYS A 1 102 ? -6.435 -4.192 3.208 1.00 87.62 102 LYS A CA 1
ATOM 818 C C . LYS A 1 102 ? -6.112 -3.186 2.115 1.00 87.62 102 LYS A C 1
ATOM 820 O O . LYS A 1 102 ? -6.901 -2.281 1.850 1.00 87.62 102 LYS A O 1
ATOM 825 N N . ILE A 1 103 ? -4.976 -3.378 1.465 1.00 86.81 103 ILE A N 1
ATOM 826 C CA . ILE A 1 103 ? -4.518 -2.545 0.359 1.00 86.81 103 ILE A CA 1
ATOM 827 C C . ILE A 1 103 ? -4.354 -3.441 -0.857 1.00 86.81 103 ILE A C 1
ATOM 829 O O . ILE A 1 103 ? -3.572 -4.386 -0.803 1.00 86.81 103 ILE A O 1
ATOM 833 N N . ALA A 1 104 ? -5.04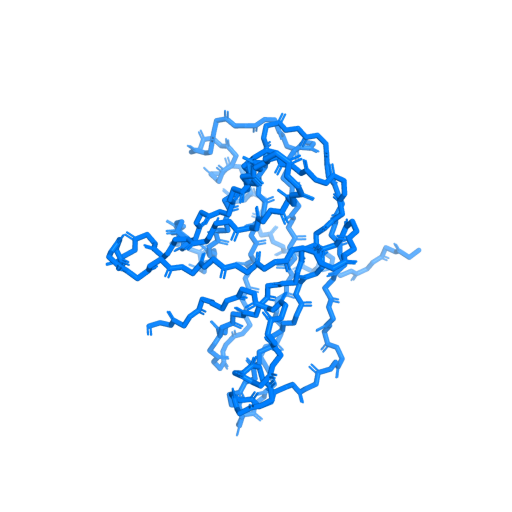8 -3.127 -1.943 1.00 85.25 104 ALA A N 1
ATOM 834 C CA . ALA A 1 104 ? -4.738 -3.655 -3.260 1.00 85.25 104 ALA A CA 1
ATOM 835 C C . ALA A 1 104 ? -4.002 -2.609 -4.080 1.00 85.25 104 ALA A C 1
ATOM 837 O O . ALA A 1 104 ? -4.311 -1.418 -4.061 1.00 85.25 104 ALA A O 1
ATOM 838 N N . THR A 1 105 ? -3.019 -3.063 -4.833 1.00 77.25 105 THR A N 1
ATOM 839 C CA . THR A 1 105 ? -2.228 -2.193 -5.693 1.00 77.25 105 THR A CA 1
ATOM 840 C C . THR A 1 105 ? -1.726 -2.998 -6.877 1.00 77.25 105 THR A C 1
ATOM 842 O O . THR A 1 105 ? -1.456 -4.198 -6.759 1.00 77.25 105 THR A O 1
ATOM 845 N N . TRP A 1 106 ? -1.733 -2.361 -8.047 1.00 73.38 106 TRP A N 1
ATOM 846 C CA . TRP A 1 106 ? -1.214 -2.970 -9.264 1.00 73.38 106 TRP A CA 1
ATOM 847 C C . TRP A 1 106 ? 0.286 -2.747 -9.324 1.00 73.38 106 TRP A C 1
ATOM 849 O O . TRP A 1 106 ? 0.771 -1.620 -9.232 1.00 73.38 106 TRP A O 1
ATOM 859 N N . PHE A 1 107 ? 1.012 -3.833 -9.531 1.00 62.78 107 PHE A N 1
ATOM 860 C CA . PHE A 1 107 ? 2.468 -3.839 -9.484 1.00 62.78 107 PHE A CA 1
ATOM 861 C C . PHE A 1 107 ? 3.114 -4.127 -10.844 1.00 62.78 107 PHE A C 1
ATOM 863 O O . PHE A 1 107 ? 4.319 -4.355 -10.941 1.00 62.78 107 PHE A O 1
ATOM 870 N N . GLY A 1 108 ? 2.320 -4.073 -11.915 1.00 61.75 108 GLY A N 1
ATOM 871 C CA . GLY A 1 108 ? 2.785 -4.291 -13.277 1.00 61.75 108 GLY A CA 1
ATOM 872 C C . GLY A 1 108 ? 3.223 -5.727 -13.562 1.00 61.75 108 GLY A C 1
ATOM 873 O O . GLY A 1 108 ? 2.962 -6.663 -12.811 1.00 61.75 108 GLY A O 1
ATOM 874 N N . SER A 1 109 ? 3.900 -5.902 -14.698 1.00 60.53 109 SER A N 1
ATOM 875 C CA . SER A 1 109 ? 4.368 -7.205 -15.183 1.00 60.53 109 SER A CA 1
ATOM 876 C C . SER A 1 109 ? 5.837 -7.501 -14.846 1.00 60.53 109 SER A C 1
ATOM 878 O O . SER A 1 109 ? 6.409 -8.438 -15.405 1.00 60.53 109 SER A O 1
ATOM 880 N N . GLN A 1 110 ? 6.478 -6.687 -14.001 1.00 61.38 110 GLN A N 1
ATOM 881 C CA . GLN A 1 110 ? 7.884 -6.830 -13.606 1.00 61.38 110 GLN A CA 1
ATOM 882 C C . GLN A 1 110 ? 7.996 -6.979 -12.087 1.00 61.38 110 GLN A C 1
ATOM 884 O O . GLN A 1 110 ? 7.279 -6.311 -11.346 1.00 61.38 110 GLN A O 1
ATOM 889 N N . SER A 1 111 ? 8.894 -7.852 -11.617 1.00 67.69 111 SER A N 1
ATOM 890 C CA . SER A 1 111 ? 9.175 -7.961 -10.184 1.00 67.69 111 SER A CA 1
ATOM 891 C C . SER A 1 111 ? 9.680 -6.628 -9.639 1.00 67.69 111 SER A C 1
ATOM 893 O O . SER A 1 111 ? 10.587 -6.024 -10.212 1.00 67.69 111 SER A O 1
ATOM 895 N N . CYS A 1 112 ? 9.112 -6.179 -8.527 1.00 71.62 112 CYS A N 1
ATOM 896 C CA . CYS A 1 112 ? 9.396 -4.871 -7.950 1.00 71.62 112 CYS A CA 1
ATOM 897 C C . CYS A 1 112 ? 9.468 -4.916 -6.421 1.00 71.62 112 CYS A C 1
ATOM 899 O O . CYS A 1 112 ? 9.010 -5.865 -5.775 1.00 71.62 112 CYS A O 1
ATOM 901 N N . LEU A 1 113 ? 10.114 -3.894 -5.856 1.00 78.69 113 LEU A N 1
ATOM 902 C CA . LEU A 1 113 ? 10.271 -3.711 -4.422 1.00 78.69 113 LEU A CA 1
ATOM 903 C C . LEU A 1 113 ? 9.312 -2.625 -3.937 1.00 78.69 113 LEU A C 1
ATOM 905 O O . LEU A 1 113 ? 9.186 -1.566 -4.548 1.00 78.69 113 LEU A O 1
ATOM 909 N N . PHE A 1 114 ? 8.692 -2.870 -2.791 1.00 81.38 114 PHE A N 1
ATOM 910 C CA . PHE A 1 114 ? 7.845 -1.904 -2.112 1.00 81.38 114 PHE A CA 1
ATOM 911 C C . PHE A 1 114 ? 8.317 -1.684 -0.690 1.00 81.38 114 PHE A C 1
ATOM 913 O O . PHE A 1 114 ? 8.911 -2.566 -0.064 1.00 81.38 114 PHE A O 1
ATOM 920 N N . ALA A 1 115 ? 7.989 -0.507 -0.174 1.00 85.94 115 ALA A N 1
ATOM 921 C CA . ALA A 1 115 ? 8.102 -0.193 1.233 1.00 85.94 115 ALA A CA 1
ATOM 922 C C . ALA A 1 115 ? 6.772 0.367 1.740 1.00 85.94 115 ALA A C 1
ATOM 924 O O . ALA A 1 115 ? 6.156 1.216 1.096 1.00 85.94 115 ALA A O 1
ATOM 925 N N . ILE A 1 116 ? 6.351 -0.080 2.920 1.00 88.31 116 ILE A N 1
ATOM 926 C CA . ILE A 1 116 ? 5.377 0.652 3.730 1.00 88.31 116 ILE A CA 1
ATOM 927 C C . ILE A 1 116 ? 6.133 1.243 4.907 1.00 88.31 116 ILE A C 1
ATOM 929 O O . ILE A 1 116 ? 6.936 0.557 5.540 1.00 88.31 116 ILE A O 1
ATOM 933 N N . ARG A 1 117 ? 5.882 2.519 5.195 1.00 87.75 117 ARG A N 1
ATOM 934 C CA . ARG A 1 117 ? 6.504 3.236 6.313 1.00 87.75 117 ARG A CA 1
ATOM 935 C C . ARG A 1 117 ? 5.470 3.951 7.165 1.00 87.75 117 ARG A C 1
ATOM 937 O O . ARG A 1 117 ? 4.496 4.477 6.632 1.00 87.75 117 ARG A O 1
ATOM 944 N N . SER A 1 118 ? 5.700 3.996 8.474 1.00 86.88 118 SER A N 1
ATOM 945 C CA . SER A 1 118 ? 4.862 4.719 9.440 1.00 86.88 118 SER A CA 1
ATOM 946 C C . SER A 1 118 ? 5.711 5.395 10.517 1.00 86.88 118 SER A C 1
ATOM 948 O O . SER A 1 118 ? 6.863 5.044 10.723 1.00 86.88 118 SER A O 1
ATOM 950 N N . ALA A 1 119 ? 5.170 6.369 11.245 1.00 83.06 119 ALA A N 1
ATOM 951 C CA . ALA A 1 119 ? 5.838 6.902 12.436 1.00 83.06 119 ALA A CA 1
ATOM 952 C C . ALA A 1 119 ? 5.743 5.945 13.644 1.00 83.06 119 ALA A C 1
ATOM 954 O O . ALA A 1 119 ? 6.567 6.013 14.560 1.00 83.06 119 ALA A O 1
ATOM 955 N N . CYS A 1 120 ? 4.755 5.051 13.642 1.00 83.12 120 CYS A N 1
ATOM 956 C CA . CYS A 1 120 ? 4.458 4.126 14.732 1.00 83.12 120 CYS A CA 1
ATOM 957 C C . CYS A 1 120 ? 4.822 2.688 14.349 1.00 83.12 120 CYS A C 1
ATOM 959 O O . CYS A 1 120 ? 5.084 2.395 13.187 1.00 83.12 120 CYS A O 1
ATOM 961 N N . SER A 1 121 ? 4.842 1.786 15.329 1.00 82.12 121 SER A N 1
ATOM 962 C CA . SER A 1 121 ? 5.033 0.358 15.069 1.00 82.12 121 SER A CA 1
ATOM 963 C C . SER A 1 121 ? 3.808 -0.239 14.379 1.00 82.12 121 SER A C 1
ATOM 965 O O . SER A 1 121 ? 2.676 0.050 14.754 1.00 82.12 121 SER A O 1
ATOM 967 N N . PHE A 1 122 ? 4.050 -1.097 13.396 1.00 87.25 122 PHE A N 1
ATOM 968 C CA . PHE A 1 122 ? 3.035 -1.843 12.659 1.00 87.25 122 PHE A CA 1
ATOM 969 C C . PHE A 1 122 ? 3.650 -3.154 12.167 1.00 87.25 122 PHE A C 1
ATOM 971 O O . PHE A 1 122 ? 4.865 -3.354 12.239 1.00 87.25 122 PHE A O 1
ATOM 978 N N . ALA A 1 123 ? 2.803 -4.044 11.667 1.00 87.19 123 ALA A N 1
ATOM 979 C CA . ALA A 1 123 ? 3.228 -5.236 10.948 1.00 87.19 123 ALA A CA 1
ATOM 980 C C . ALA A 1 123 ? 2.468 -5.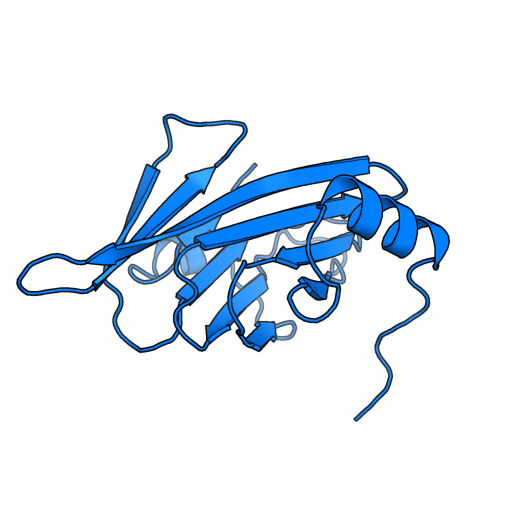322 9.627 1.00 87.19 123 ALA A C 1
ATOM 982 O O . ALA A 1 123 ? 1.380 -4.754 9.501 1.00 87.19 123 ALA A O 1
ATOM 983 N N . ILE A 1 124 ? 3.030 -6.041 8.658 1.00 86.19 124 ILE A N 1
ATOM 984 C CA . ILE A 1 124 ? 2.325 -6.364 7.421 1.00 86.19 124 ILE A CA 1
ATOM 985 C C . ILE A 1 124 ? 2.355 -7.863 7.150 1.00 86.19 124 ILE A C 1
ATOM 987 O O . ILE A 1 124 ? 3.308 -8.554 7.505 1.00 86.19 124 ILE A O 1
ATOM 991 N N . GLU A 1 125 ? 1.317 -8.329 6.473 1.00 86.88 125 GLU A N 1
ATOM 992 C CA . GLU A 1 125 ? 1.275 -9.607 5.772 1.00 86.88 125 GLU A CA 1
ATOM 993 C C . GLU A 1 125 ? 0.980 -9.297 4.307 1.00 86.88 125 GLU A C 1
ATOM 995 O O . GLU A 1 125 ? 0.064 -8.530 4.002 1.00 86.88 125 GLU A O 1
ATOM 1000 N N . VAL A 1 126 ? 1.776 -9.859 3.404 1.00 80.94 126 VAL A N 1
ATOM 1001 C CA . VAL A 1 126 ? 1.568 -9.715 1.964 1.00 80.94 126 VAL A CA 1
ATOM 1002 C C . VAL A 1 126 ? 1.053 -11.043 1.458 1.00 80.94 126 VAL A C 1
ATOM 1004 O O . VAL A 1 126 ? 1.739 -12.056 1.572 1.00 80.94 126 VAL A O 1
ATOM 1007 N N . ASP A 1 127 ? -0.153 -11.032 0.908 1.00 76.69 127 ASP A N 1
ATOM 1008 C CA . ASP A 1 127 ? -0.706 -12.200 0.249 1.00 76.69 127 ASP A CA 1
ATOM 1009 C C . ASP A 1 127 ? -0.129 -12.288 -1.171 1.00 76.69 127 ASP A C 1
ATOM 1011 O O . ASP A 1 127 ? -0.620 -11.654 -2.107 1.00 76.69 127 ASP A O 1
ATOM 1015 N N . SER A 1 128 ? 0.992 -13.002 -1.296 1.00 66.50 128 SER A N 1
ATOM 1016 C CA . SER A 1 128 ? 1.686 -13.241 -2.566 1.00 66.50 128 SER A CA 1
ATOM 1017 C C . SER A 1 128 ? 1.088 -14.382 -3.385 1.00 66.50 128 SER A C 1
ATOM 1019 O O . SER A 1 128 ? 1.425 -14.524 -4.561 1.00 66.50 128 SER A O 1
ATOM 1021 N N . ASP A 1 129 ? 0.250 -15.206 -2.757 1.00 64.88 129 ASP A N 1
ATOM 1022 C CA . ASP A 1 129 ? -0.274 -16.438 -3.344 1.00 64.88 129 ASP A CA 1
ATOM 1023 C C . ASP A 1 129 ? -1.662 -16.216 -3.947 1.00 64.88 129 ASP A C 1
ATOM 1025 O O . ASP A 1 129 ? -2.009 -16.827 -4.962 1.00 64.88 129 ASP A O 1
ATOM 1029 N N . SER A 1 130 ? -2.448 -15.312 -3.358 1.00 67.75 130 SER A N 1
ATOM 1030 C CA . SER A 1 130 ? -3.747 -14.941 -3.895 1.00 67.75 130 SER A CA 1
ATOM 1031 C C . SER A 1 130 ? -3.616 -14.147 -5.192 1.00 67.75 130 SER A C 1
ATOM 1033 O O . SER A 1 130 ? -2.946 -13.119 -5.278 1.00 67.75 130 SER A O 1
ATOM 1035 N N . GLN A 1 131 ? -4.321 -14.621 -6.215 1.00 70.25 131 GLN A N 1
ATOM 1036 C CA . GLN A 1 131 ? -4.416 -13.975 -7.517 1.00 70.25 131 GLN A CA 1
ATOM 1037 C C . GLN A 1 131 ? -5.762 -13.273 -7.631 1.00 70.25 131 GLN A C 1
ATOM 1039 O O . GLN A 1 131 ? -6.745 -13.893 -8.028 1.00 70.25 131 GLN A O 1
ATOM 1044 N N . PHE A 1 132 ? -5.800 -11.986 -7.297 1.00 75.94 132 PHE A N 1
ATOM 1045 C CA . PHE A 1 132 ? -7.002 -11.182 -7.484 1.00 75.94 132 PHE A CA 1
ATOM 1046 C C . PHE A 1 132 ? -7.000 -10.513 -8.856 1.00 75.94 132 PHE A C 1
ATOM 1048 O O . PHE A 1 132 ? -6.017 -9.894 -9.275 1.00 75.94 132 PHE A O 1
ATOM 1055 N N . THR A 1 133 ? -8.129 -10.612 -9.546 1.00 79.25 133 THR A N 1
ATOM 1056 C CA . THR A 1 133 ? -8.469 -9.794 -10.709 1.00 79.25 133 THR A CA 1
ATOM 1057 C C . THR A 1 133 ? -8.897 -8.393 -10.273 1.00 79.25 133 THR A C 1
ATOM 1059 O O . THR A 1 133 ? -9.296 -8.167 -9.130 1.00 79.25 133 THR A O 1
ATOM 1062 N N . GLN A 1 134 ? -8.890 -7.439 -11.208 1.00 80.88 134 GLN A N 1
ATOM 1063 C CA . GLN A 1 134 ? -9.376 -6.082 -10.938 1.00 80.88 134 GLN A CA 1
ATOM 1064 C C . GLN A 1 134 ? -10.827 -6.079 -10.437 1.00 80.88 134 GLN A C 1
ATOM 1066 O O . GLN A 1 134 ? -11.174 -5.306 -9.549 1.00 80.88 134 GLN A O 1
ATOM 1071 N N . GLN A 1 135 ? -11.673 -6.954 -10.987 1.00 84.31 135 GLN A N 1
ATOM 1072 C CA . GLN A 1 135 ? -13.079 -7.039 -10.604 1.00 84.31 135 GLN A CA 1
ATOM 1073 C C . GLN A 1 135 ? -13.256 -7.538 -9.165 1.00 84.31 135 GLN A C 1
ATOM 1075 O O . GLN A 1 135 ? -14.115 -7.024 -8.457 1.00 84.31 135 GLN A O 1
ATOM 1080 N N . GLU A 1 136 ? -12.448 -8.504 -8.724 1.00 85.62 136 GLU A N 1
ATOM 1081 C CA . GLU A 1 136 ? -12.495 -9.016 -7.348 1.00 85.62 136 GLU A CA 1
ATOM 1082 C C . GLU A 1 136 ? -12.031 -7.963 -6.341 1.00 85.62 136 GLU A C 1
ATOM 1084 O O . GLU A 1 136 ? -12.673 -7.783 -5.310 1.00 85.62 136 GLU A O 1
ATOM 1089 N N . VAL A 1 137 ? -10.973 -7.218 -6.671 1.00 84.06 137 VAL A N 1
ATOM 1090 C CA . VAL A 1 137 ? -10.494 -6.099 -5.849 1.00 84.06 137 VAL A CA 1
ATOM 1091 C C . VAL A 1 137 ? -11.548 -5.001 -5.727 1.00 84.06 137 VAL A C 1
ATOM 1093 O O . VAL A 1 137 ? -11.841 -4.549 -4.627 1.00 84.06 137 VAL A O 1
ATOM 1096 N N . LEU A 1 138 ? -12.153 -4.595 -6.848 1.00 85.69 138 LEU A N 1
ATOM 1097 C CA . LEU A 1 138 ? -13.203 -3.570 -6.869 1.00 85.69 138 LEU A CA 1
ATOM 1098 C C . LEU A 1 138 ? -14.487 -4.003 -6.144 1.00 85.69 138 LEU A C 1
ATOM 1100 O O . LEU A 1 138 ? -15.306 -3.151 -5.805 1.00 85.69 138 LEU A O 1
ATOM 1104 N N . ALA A 1 139 ? -14.686 -5.307 -5.947 1.00 88.50 139 ALA A N 1
ATOM 1105 C CA . ALA A 1 139 ? -15.855 -5.851 -5.272 1.00 88.50 139 ALA A CA 1
ATOM 1106 C C . ALA A 1 139 ? -15.697 -5.945 -3.743 1.00 88.50 139 ALA A C 1
ATOM 1108 O O . ALA A 1 139 ? -16.714 -6.118 -3.072 1.00 88.50 139 ALA A O 1
ATOM 1109 N N . ASP A 1 140 ? -14.481 -5.838 -3.182 1.00 87.56 140 ASP A N 1
ATOM 1110 C CA . ASP A 1 140 ? -14.267 -5.818 -1.725 1.00 87.56 140 ASP A CA 1
ATOM 1111 C C . ASP A 1 140 ? -14.433 -4.378 -1.188 1.00 87.56 140 ASP A C 1
ATOM 1113 O O . ASP A 1 140 ? -13.553 -3.537 -1.391 1.00 87.56 140 ASP A O 1
ATOM 1117 N N . PRO A 1 141 ? -15.535 -4.063 -0.477 1.00 85.31 141 PRO A N 1
ATOM 1118 C CA . PRO A 1 141 ? -15.797 -2.713 0.024 1.00 85.31 141 PRO A CA 1
ATOM 1119 C C . PRO A 1 141 ? -14.850 -2.286 1.156 1.00 85.31 141 PRO A C 1
ATOM 1121 O O . PRO A 1 141 ? -14.820 -1.110 1.512 1.00 85.31 141 PRO A O 1
ATOM 1124 N N . ASN A 1 142 ? -14.078 -3.220 1.720 1.00 86.56 142 ASN A N 1
ATOM 1125 C CA . ASN A 1 142 ? -13.129 -2.970 2.804 1.00 86.56 142 ASN A CA 1
ATOM 1126 C C . ASN A 1 142 ? -11.692 -2.803 2.300 1.00 86.56 142 ASN A C 1
ATOM 1128 O O . ASN A 1 142 ? -10.744 -2.793 3.092 1.00 86.56 142 ASN A O 1
ATOM 1132 N N . MET A 1 143 ? -11.515 -2.734 0.982 1.00 88.00 143 MET A N 1
ATOM 1133 C CA . MET A 1 143 ? -10.214 -2.653 0.347 1.00 88.00 143 MET A CA 1
ATOM 1134 C C . MET A 1 143 ? -9.939 -1.234 -0.130 1.00 88.00 143 MET A C 1
ATOM 1136 O O . MET A 1 143 ? -10.714 -0.634 -0.869 1.00 88.00 143 MET A O 1
ATOM 1140 N N . VAL A 1 144 ? -8.793 -0.706 0.279 1.00 88.75 144 VAL A N 1
ATOM 1141 C CA . VAL A 1 144 ? -8.215 0.484 -0.335 1.00 88.75 144 VAL A CA 1
ATOM 1142 C C . VAL A 1 144 ? -7.483 0.066 -1.596 1.00 88.75 144 VAL A C 1
ATOM 1144 O O . VAL A 1 144 ? -6.722 -0.900 -1.563 1.00 88.75 144 VAL A O 1
ATOM 1147 N N . ILE A 1 145 ? -7.637 0.824 -2.679 1.00 85.88 145 ILE A N 1
ATOM 1148 C CA . ILE A 1 145 ? -7.054 0.459 -3.965 1.00 85.88 145 ILE A CA 1
ATOM 1149 C C . ILE A 1 145 ? -6.153 1.568 -4.511 1.00 85.88 145 ILE A C 1
ATOM 1151 O O . ILE A 1 145 ? -6.574 2.709 -4.657 1.00 85.88 145 ILE A O 1
ATOM 1155 N N . PHE A 1 146 ? -4.919 1.246 -4.879 1.00 78.56 146 PHE A N 1
ATOM 1156 C CA . PHE A 1 146 ? -4.034 2.154 -5.612 1.00 78.56 146 PHE A CA 1
ATOM 1157 C C . PHE A 1 146 ? -3.827 1.610 -7.030 1.00 78.56 146 PHE A C 1
ATOM 1159 O O . PHE A 1 146 ? -3.024 0.701 -7.246 1.00 78.56 146 PHE A O 1
ATOM 1166 N N . PHE A 1 147 ? -4.600 2.132 -7.988 1.00 71.38 147 PHE A N 1
ATOM 1167 C CA . PHE A 1 147 ? -4.368 1.915 -9.419 1.00 71.38 147 PHE A CA 1
ATOM 1168 C C . PHE A 1 147 ? -3.425 3.001 -9.974 1.00 71.38 147 PHE A C 1
ATOM 1170 O O . PHE A 1 147 ? -3.463 4.115 -9.451 1.00 71.38 147 PHE A O 1
ATOM 1177 N N . PRO A 1 148 ? -2.631 2.705 -11.018 1.00 60.25 148 PRO A N 1
ATOM 1178 C CA . PRO A 1 148 ? -1.924 3.710 -11.816 1.00 60.25 148 PRO A CA 1
ATOM 1179 C C . PRO A 1 148 ? -2.865 4.684 -12.526 1.00 60.25 148 PRO A C 1
ATOM 1181 O O . PRO A 1 148 ? -4.001 4.272 -12.865 1.00 60.25 148 PRO A O 1
#